Protein AF-A0A7V0MZU2-F1 (afdb_monomer)

Solvent-accessible surface area (backbone atoms only — not comparable to full-atom values): 8644 Å² total; per-residue (Å²): 109,68,75,61,60,62,70,48,55,82,67,42,30,93,53,76,43,63,48,100,86,68,48,79,34,50,39,80,65,58,98,76,56,79,70,37,74,49,75,51,68,36,82,45,59,57,72,74,77,47,52,63,60,53,52,50,51,54,51,50,20,58,59,59,71,33,48,69,51,46,75,51,64,36,53,40,39,65,52,76,73,37,76,95,37,50,68,64,46,50,55,52,51,52,51,54,49,50,45,49,53,36,36,75,74,66,59,36,70,54,74,66,58,54,51,60,62,63,55,73,95,62,54,54,70,58,50,54,53,54,52,50,55,51,48,54,55,54,56,55,55,58,65,72,78,109

Nearest PDB structures (foldseek):
  8cdo-assembly1_A  TM=4.197E-01  e=1.969E+00  Agrobacterium tumefaciens
  8c6r-assembly1_A  TM=4.157E-01  e=2.744E+00  Agrobacterium tumefaciens
  8igw-assembly1_E  TM=3.746E-01  e=2.249E+00  Enterococcus hirae ATCC 9790
  8igw-assembly2_J  TM=4.156E-01  e=4.084E+00  Enterococcus hirae ATCC 9790
  7coq-assembly1_F  TM=3.844E-01  e=4.982E+00  Enterococcus hirae ATCC 9790

Secondary structure (DSSP, 8-state):
-HHHHHTTGGGEEEEEEE-TTS-EEEEESSS--PPEEEEEE-SSS-GGGGHHHHHHHHHHHHHTT--EEEEEEESSGGGGG-GGGHHHHHHHHHHHHHHHHHHHHHSS--HHHHHHHH--SS-HHHHHHHHHHHHHHHHHHHTT--

Sequence (146 aa):
MKNFIDRLIPLVDPHFKKDERGISRHLKRFEKYPKFLVISNCGFPEWSRFQVIHLLFKKIAISMHTQVIAEIYRNSGELLKAPGFKQIISEYKRVVRKAGEELATNLKLSRETLLELKKPIISDDQYIRLANHNWDRLLLNVKQDE

Fold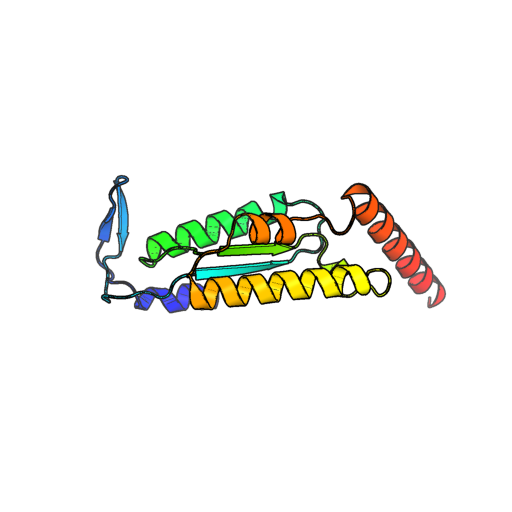seek 3Di:
DVVVLVVCVVQFAPDWDADPVRDIETHGPDPDDDADEAEEEDLAQDPVVCVVVVVVVQVSQVNRVYYHQYYQYYYNVVLCPPPVLVVVNVVLVVLVVVQVVCCVVPVHDDPVSVVSSPDGSDDNVVSVVVVVVVVVVVVVVVVVVD

Radius of gyration: 20.17 Å; Cα contacts (8 Å, |Δi|>4): 136; chains: 1; bounding box: 41×32×64 Å

Organism: Aerophobetes bacterium (NCBI:txid2030807)

Mean predicted aligned error: 4.26 Å

pLDDT: mean 94.01, std 6.72, range [50.53, 98.5]

Structure (mmCIF, N/CA/C/O backbone):
data_AF-A0A7V0MZU2-F1
#
_entry.id   AF-A0A7V0MZU2-F1
#
loop_
_atom_site.group_PDB
_atom_site.id
_atom_site.type_symbol
_atom_site.label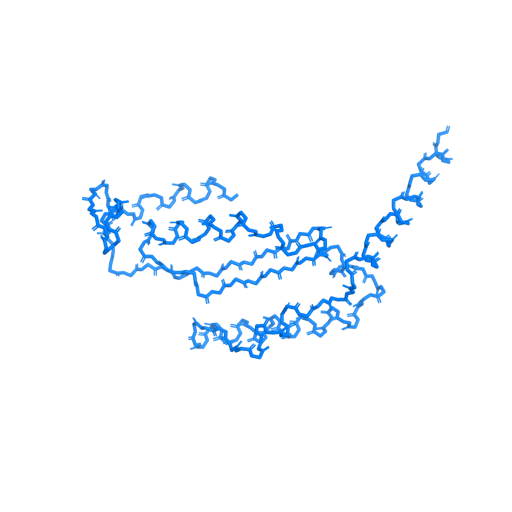_atom_id
_atom_site.label_alt_id
_atom_site.label_comp_id
_atom_site.label_asym_id
_atom_site.label_entity_id
_atom_site.label_seq_id
_atom_site.pdbx_PDB_ins_code
_atom_site.Cartn_x
_atom_site.Cartn_y
_atom_site.Cartn_z
_atom_site.occupancy
_atom_site.B_iso_or_equiv
_atom_site.auth_seq_id
_atom_site.auth_comp_id
_atom_site.auth_asym_id
_atom_site.auth_atom_id
_atom_site.pdbx_PDB_model_num
ATOM 1 N N . MET A 1 1 ? -12.624 3.354 -6.138 1.00 88.50 1 MET A N 1
ATOM 2 C CA . MET A 1 1 ? -12.267 3.484 -4.703 1.00 88.50 1 MET A CA 1
ATOM 3 C C . MET A 1 1 ? -13.190 4.439 -3.944 1.00 88.50 1 MET A C 1
ATOM 5 O O . MET A 1 1 ? -13.791 3.993 -2.979 1.00 88.50 1 MET A O 1
ATOM 9 N N . LYS A 1 2 ? -13.347 5.710 -4.355 1.00 91.81 2 LYS A N 1
ATOM 10 C CA . LYS A 1 2 ? -14.128 6.713 -3.598 1.00 91.81 2 LYS A CA 1
ATOM 11 C C . LYS A 1 2 ? -15.551 6.260 -3.238 1.00 91.81 2 LYS A C 1
ATOM 13 O O . LYS A 1 2 ? -15.870 6.199 -2.059 1.00 91.81 2 LYS A O 1
ATOM 18 N N . ASN A 1 3 ? -16.321 5.788 -4.219 1.00 96.38 3 ASN A N 1
ATOM 19 C CA . ASN A 1 3 ? -17.680 5.272 -3.990 1.00 96.38 3 ASN A CA 1
ATOM 20 C C . ASN A 1 3 ? -17.739 4.104 -2.989 1.00 96.38 3 ASN A C 1
ATOM 22 O O . ASN A 1 3 ? -18.759 3.906 -2.343 1.00 96.38 3 ASN A O 1
ATOM 26 N N . PHE A 1 4 ? -16.679 3.297 -2.879 1.00 92.94 4 PHE A N 1
ATOM 27 C CA . PHE A 1 4 ? -16.627 2.214 -1.896 1.00 92.94 4 PHE A CA 1
ATOM 28 C C . PHE A 1 4 ? -16.430 2.774 -0.485 1.00 92.94 4 PHE A C 1
ATOM 30 O O . PHE A 1 4 ? -17.184 2.414 0.407 1.00 92.94 4 PHE A O 1
ATOM 37 N N . ILE A 1 5 ? -15.480 3.700 -0.305 1.00 91.25 5 ILE A N 1
ATOM 38 C CA . ILE A 1 5 ? -15.225 4.356 0.986 1.00 91.25 5 ILE A CA 1
ATOM 39 C C . ILE A 1 5 ? -16.451 5.138 1.470 1.00 91.25 5 ILE A C 1
ATOM 41 O O . ILE A 1 5 ? -16.804 5.043 2.640 1.00 91.25 5 ILE A O 1
ATOM 45 N N . ASP A 1 6 ? -17.142 5.852 0.580 1.00 92.12 6 ASP A N 1
ATOM 46 C CA . ASP A 1 6 ? -18.344 6.613 0.950 1.00 92.12 6 ASP A CA 1
ATOM 47 C C . ASP A 1 6 ? -19.468 5.712 1.468 1.00 92.12 6 ASP A C 1
ATOM 49 O O . ASP A 1 6 ? -20.182 6.065 2.404 1.00 92.12 6 ASP A O 1
ATOM 53 N N . ARG A 1 7 ? -19.581 4.496 0.926 1.00 94.88 7 ARG A N 1
ATOM 54 C CA . ARG A 1 7 ? -20.545 3.494 1.401 1.00 94.88 7 ARG A CA 1
ATOM 55 C C . ARG A 1 7 ? -20.205 2.925 2.781 1.00 94.88 7 ARG A C 1
ATOM 57 O O . ARG A 1 7 ? -21.029 2.213 3.343 1.00 94.88 7 ARG A O 1
ATOM 64 N N . LEU A 1 8 ? -19.041 3.250 3.349 1.00 91.19 8 LEU A N 1
ATOM 65 C CA . LEU A 1 8 ? -18.663 2.874 4.714 1.00 91.19 8 LEU A CA 1
ATOM 66 C C . LEU A 1 8 ? -19.091 3.912 5.763 1.00 91.19 8 LEU A C 1
ATOM 68 O O . LEU A 1 8 ? -19.012 3.619 6.954 1.00 91.19 8 LEU A O 1
ATOM 72 N N . ILE A 1 9 ? -19.571 5.098 5.361 1.00 90.88 9 ILE A N 1
ATOM 73 C CA . ILE A 1 9 ? -20.040 6.148 6.287 1.00 90.88 9 ILE A CA 1
ATOM 74 C C . ILE A 1 9 ? -21.111 5.636 7.273 1.00 90.88 9 ILE A C 1
ATOM 76 O O . ILE A 1 9 ? -21.015 5.959 8.456 1.00 90.88 9 ILE A O 1
ATOM 80 N N . PRO A 1 10 ? -22.077 4.780 6.883 1.00 93.25 10 PRO A N 1
ATOM 81 C CA . PRO A 1 10 ? -23.055 4.237 7.830 1.00 93.25 10 PRO A CA 1
ATOM 82 C C . PRO A 1 10 ? -22.463 3.374 8.961 1.00 93.25 10 PRO A C 1
ATOM 84 O O . PRO A 1 10 ? -23.178 3.058 9.910 1.00 93.25 10 PRO A O 1
ATOM 87 N N . LEU A 1 11 ? -21.180 2.988 8.897 1.00 92.44 11 LEU A N 1
ATOM 88 C CA . LEU A 1 11 ? -20.505 2.224 9.956 1.00 92.44 11 LEU A CA 1
ATOM 89 C C . LEU A 1 11 ? -20.103 3.079 11.170 1.00 92.44 11 LEU A C 1
ATOM 91 O O . LEU A 1 11 ? -19.697 2.533 12.201 1.00 92.44 11 LEU A O 1
ATOM 95 N N . VAL A 1 12 ? -20.187 4.406 11.068 1.00 94.12 12 VAL A N 1
ATOM 96 C CA . VAL A 1 12 ? -19.952 5.324 12.189 1.00 94.12 12 VAL A CA 1
ATOM 97 C C . VAL A 1 12 ? -21.262 5.933 12.677 1.00 94.12 12 VAL A C 1
ATOM 99 O O . VAL A 1 12 ? -22.286 5.922 11.991 1.00 94.12 12 VAL A O 1
ATOM 102 N N . ASP A 1 13 ? -21.274 6.389 13.920 1.00 95.19 13 ASP A N 1
ATOM 103 C CA . ASP A 1 13 ? -22.441 7.048 14.497 1.00 95.19 13 ASP A CA 1
ATOM 104 C C . ASP A 1 13 ? -22.502 8.520 14.029 1.00 95.19 13 ASP A C 1
ATOM 106 O O . ASP A 1 13 ? -21.455 9.169 13.968 1.00 95.19 13 ASP A O 1
ATOM 110 N N . PRO A 1 14 ? -23.679 9.063 13.658 1.00 94.31 14 PRO A N 1
ATOM 111 C CA . PRO A 1 14 ? -23.777 10.402 13.073 1.00 94.31 14 PRO A CA 1
ATOM 112 C C . PRO A 1 14 ? -23.420 11.542 14.040 1.00 94.31 14 PRO A C 1
ATOM 114 O O . PRO A 1 14 ? -23.110 12.637 13.573 1.00 94.31 14 PRO A O 1
ATOM 117 N N . HIS A 1 15 ? -23.409 11.321 15.358 1.00 95.88 15 HIS A N 1
ATOM 118 C CA . HIS A 1 15 ? -23.038 12.350 16.329 1.00 95.88 15 HIS A CA 1
ATOM 119 C C . HIS A 1 15 ? -21.531 12.624 16.319 1.00 95.88 15 HIS A C 1
ATOM 121 O O . HIS A 1 15 ? -20.721 11.759 15.980 1.00 95.88 15 HIS A O 1
ATOM 127 N N . PHE A 1 16 ? -21.141 13.827 16.744 1.00 94.38 16 PHE A N 1
ATOM 128 C CA . PHE A 1 16 ? -19.750 14.279 16.756 1.00 94.38 16 PHE A CA 1
ATOM 129 C C . PHE A 1 16 ? -19.177 14.387 18.171 1.00 94.38 16 PHE A C 1
ATOM 131 O O . PHE A 1 16 ? -19.872 14.739 19.120 1.00 94.38 16 PHE A O 1
ATOM 138 N N . LYS A 1 17 ? -17.865 14.171 18.287 1.00 93.94 17 LYS A N 1
ATOM 139 C CA . LYS A 1 17 ? -17.041 14.589 19.429 1.00 93.94 17 LYS A CA 1
ATOM 140 C C . LYS A 1 17 ? -15.665 15.045 18.963 1.00 93.94 17 LYS A C 1
ATOM 142 O O . LYS A 1 17 ? -15.251 14.719 17.851 1.00 93.94 17 LYS A O 1
ATOM 147 N N . LYS A 1 18 ? -14.926 15.738 19.827 1.00 92.25 18 LYS A N 1
ATOM 148 C CA . LYS A 1 18 ? -13.494 15.976 19.615 1.00 92.25 18 LYS A CA 1
ATOM 149 C C . LYS A 1 18 ? -12.679 14.748 20.029 1.00 92.25 18 LYS A C 1
ATOM 151 O O . LYS A 1 18 ? -13.040 14.055 20.981 1.00 92.25 18 LYS A O 1
ATOM 156 N N . ASP A 1 19 ? -11.612 14.457 19.294 1.00 84.94 19 ASP A N 1
ATOM 157 C CA . ASP A 1 19 ? -10.583 13.507 19.716 1.00 84.94 19 ASP A CA 1
ATOM 158 C C . ASP A 1 19 ? -9.554 14.153 20.659 1.00 84.94 19 ASP A C 1
ATOM 160 O O . ASP A 1 19 ? -9.643 15.335 20.987 1.00 84.94 19 ASP A O 1
ATOM 164 N N . GLU A 1 20 ? -8.560 13.370 21.082 1.00 86.12 20 GLU A N 1
ATOM 165 C CA . GLU A 1 20 ? -7.462 13.808 21.959 1.00 86.12 20 GLU A CA 1
ATOM 166 C C . GLU A 1 20 ? -6.638 14.970 21.376 1.00 86.12 20 GLU A C 1
ATOM 168 O O . GLU A 1 20 ? -5.936 15.661 22.107 1.00 86.12 20 GLU A O 1
ATOM 173 N N . ARG A 1 21 ? -6.723 15.209 20.062 1.00 86.38 21 ARG A N 1
ATOM 174 C CA . ARG A 1 21 ? -6.034 16.298 19.354 1.00 86.38 21 ARG A CA 1
ATOM 175 C C . ARG A 1 21 ? -6.951 17.499 19.111 1.00 86.38 21 ARG A C 1
ATOM 177 O O . ARG A 1 21 ? -6.564 18.429 18.409 1.00 86.38 21 ARG A O 1
ATOM 184 N N . GLY A 1 22 ? -8.170 17.479 19.652 1.00 89.81 22 GLY A N 1
ATOM 185 C CA . GLY A 1 22 ? -9.167 18.533 19.484 1.00 89.81 22 GLY A CA 1
ATOM 186 C C . GLY A 1 22 ? -9.896 18.509 18.137 1.00 89.81 22 GLY A C 1
ATOM 187 O O . GLY A 1 22 ? -10.637 19.449 17.843 1.00 89.81 22 GLY A O 1
ATOM 188 N N . ILE A 1 23 ? -9.720 17.460 17.327 1.00 87.69 23 ILE A N 1
ATOM 189 C CA . ILE A 1 23 ? -10.301 17.346 15.985 1.00 87.69 23 ILE A CA 1
ATOM 190 C C . ILE A 1 23 ? -11.676 16.682 16.072 1.00 87.69 23 ILE A C 1
ATOM 192 O O . ILE A 1 23 ? -11.837 15.630 16.692 1.00 87.69 23 ILE A O 1
ATOM 196 N N . SER A 1 24 ? -12.675 17.282 15.424 1.00 90.69 24 SER A N 1
ATOM 197 C CA . SER A 1 24 ? -14.027 16.723 15.345 1.00 90.69 24 SER A CA 1
ATOM 198 C C . SER A 1 24 ? -14.055 15.415 14.554 1.00 90.69 24 SER A C 1
ATOM 200 O O . SER A 1 24 ? -13.503 15.318 13.458 1.00 90.69 24 SER A O 1
ATOM 202 N N . ARG A 1 25 ? -14.757 14.416 15.087 1.00 90.62 25 ARG A N 1
ATOM 203 C CA . ARG A 1 25 ? -14.993 13.116 14.453 1.00 90.62 25 ARG A CA 1
ATOM 204 C C . ARG A 1 25 ? -16.328 12.531 14.891 1.00 90.62 25 ARG A C 1
ATOM 206 O O . ARG A 1 25 ? -16.829 12.855 15.966 1.00 90.62 25 ARG A O 1
ATOM 213 N N . HIS A 1 26 ? -16.847 11.614 14.089 1.00 93.31 26 HIS A N 1
ATOM 214 C CA . HIS A 1 26 ? -18.020 10.826 14.443 1.00 93.31 26 HIS A CA 1
ATOM 215 C C . HIS A 1 26 ? -17.780 9.942 15.676 1.00 93.31 26 HIS A C 1
ATOM 217 O O . HIS A 1 26 ? -16.640 9.545 15.947 1.00 93.31 26 HIS A O 1
ATOM 223 N N . LEU A 1 27 ? -18.833 9.612 16.425 1.00 94.19 27 LEU A N 1
ATOM 224 C CA . LEU A 1 27 ? -18.776 8.629 17.510 1.00 94.19 27 LEU A CA 1
ATOM 225 C C . LEU A 1 27 ? -18.600 7.198 16.967 1.00 94.19 27 LEU A C 1
ATOM 227 O O . LEU A 1 27 ? -18.770 6.925 15.775 1.00 94.19 27 LEU A O 1
ATOM 231 N N . LYS A 1 28 ? -18.196 6.275 17.850 1.00 94.12 28 LYS A N 1
ATOM 232 C CA . LYS A 1 28 ? -18.172 4.844 17.525 1.00 94.12 28 LYS A CA 1
ATOM 233 C C . LYS A 1 28 ? -19.605 4.325 17.527 1.00 94.12 28 LYS A C 1
ATOM 235 O O . LYS A 1 28 ? -20.329 4.574 18.482 1.00 94.12 28 LYS A O 1
ATOM 240 N N . ARG A 1 29 ? -19.960 3.561 16.499 1.00 95.38 29 ARG A N 1
ATOM 241 C CA . ARG A 1 29 ? -21.186 2.754 16.448 1.00 95.38 29 ARG A CA 1
ATOM 242 C C . ARG A 1 29 ? -20.945 1.326 16.939 1.00 95.38 29 ARG A C 1
ATOM 244 O O . ARG A 1 29 ? -21.819 0.737 17.557 1.00 95.38 29 ARG A O 1
ATOM 251 N N . PHE A 1 30 ? -19.758 0.782 16.668 1.00 94.94 30 PHE A N 1
ATOM 252 C CA . PHE A 1 30 ? -19.374 -0.585 17.019 1.00 94.94 30 PHE A CA 1
ATOM 253 C C . PHE A 1 30 ? -18.153 -0.606 17.942 1.00 94.94 30 PHE A C 1
ATOM 255 O O . PHE A 1 30 ? -17.363 0.339 17.984 1.00 94.94 30 PHE A O 1
ATOM 262 N N . GLU A 1 31 ? -17.969 -1.710 18.662 1.00 93.44 31 GLU A N 1
ATOM 263 C CA . GLU A 1 31 ? -16.809 -1.898 19.539 1.00 93.44 31 GLU A CA 1
ATOM 264 C C . GLU A 1 31 ? -15.506 -2.048 18.733 1.00 93.44 31 GLU A C 1
ATOM 266 O O . GLU A 1 31 ? -14.473 -1.461 19.076 1.00 93.44 31 GLU A O 1
ATOM 271 N N . LYS A 1 32 ? -15.565 -2.797 17.622 1.00 92.50 32 LYS A N 1
ATOM 272 C CA . LYS A 1 32 ? -14.408 -3.163 16.797 1.00 92.50 32 LYS A CA 1
ATOM 273 C C . LYS A 1 32 ? -14.568 -2.670 15.362 1.00 92.50 32 LYS A C 1
ATOM 275 O O . LYS A 1 32 ? -15.624 -2.819 14.756 1.00 92.50 32 LYS A O 1
ATOM 280 N N . TYR A 1 33 ? -13.475 -2.142 14.818 1.00 93.31 33 TYR A N 1
ATOM 281 C CA . TYR A 1 33 ? -13.356 -1.703 13.430 1.00 93.31 33 TYR A CA 1
ATOM 282 C C . TYR A 1 33 ? -12.172 -2.418 12.767 1.00 93.31 33 TYR A C 1
ATOM 284 O O . TYR A 1 33 ? -11.128 -2.580 13.408 1.00 93.31 33 TYR A O 1
ATOM 292 N N . PRO A 1 34 ? -12.301 -2.854 11.502 1.00 91.75 34 PRO A N 1
ATOM 293 C CA . PRO A 1 34 ? -11.217 -3.530 10.800 1.00 91.75 34 PRO A CA 1
ATOM 294 C C . PRO A 1 34 ? -10.036 -2.580 10.585 1.00 91.75 34 PRO A C 1
ATOM 296 O O . PRO A 1 34 ? -10.214 -1.404 10.258 1.00 91.75 34 PRO A O 1
ATOM 299 N N . LYS A 1 35 ? -8.818 -3.097 10.767 1.00 95.25 35 LYS A N 1
ATOM 300 C CA . LYS A 1 35 ? -7.570 -2.366 10.504 1.00 95.25 35 LYS A CA 1
ATOM 301 C C . LYS A 1 35 ? -7.331 -2.234 9.001 1.00 95.25 35 LYS A C 1
ATOM 303 O O . LYS A 1 35 ? -7.758 -3.090 8.230 1.00 95.25 35 LYS A O 1
ATOM 308 N N . PHE A 1 36 ? -6.634 -1.183 8.583 1.00 95.94 36 PHE A N 1
ATOM 309 C CA . PHE A 1 36 ? -6.345 -0.945 7.170 1.00 95.94 36 PHE A CA 1
ATOM 310 C C . PHE A 1 36 ? -4.938 -1.385 6.784 1.00 95.94 36 PHE A C 1
ATOM 312 O O . PHE A 1 36 ? -3.956 -0.998 7.413 1.00 95.94 36 PHE A O 1
ATOM 319 N N . LEU A 1 37 ? -4.856 -2.134 5.691 1.00 96.88 37 LEU A N 1
ATOM 320 C CA . LEU A 1 37 ? -3.647 -2.362 4.913 1.00 96.88 37 LEU A CA 1
ATOM 321 C C . LEU A 1 37 ? -3.841 -1.665 3.568 1.00 96.88 37 LEU A C 1
ATOM 323 O O . LEU A 1 37 ? -4.830 -1.921 2.882 1.00 96.88 37 LEU A O 1
ATOM 327 N N . VAL A 1 38 ? -2.913 -0.788 3.198 1.00 97.06 38 VAL A N 1
ATOM 328 C CA . VAL A 1 38 ? -2.957 -0.084 1.913 1.00 97.06 38 VAL A CA 1
ATOM 329 C C . VAL A 1 38 ? -1.876 -0.654 1.012 1.00 97.06 38 VAL A C 1
ATOM 331 O O . VAL A 1 38 ? -0.698 -0.617 1.356 1.00 97.06 38 VAL A O 1
ATOM 334 N N . ILE A 1 39 ? -2.270 -1.178 -0.146 1.00 97.12 39 ILE A N 1
ATOM 335 C CA . ILE A 1 39 ? -1.346 -1.659 -1.175 1.00 97.12 39 ILE A CA 1
ATOM 336 C C . ILE A 1 39 ? -1.623 -0.871 -2.447 1.00 97.12 39 ILE A C 1
ATOM 338 O O . ILE A 1 39 ? -2.774 -0.765 -2.870 1.00 97.12 39 ILE A O 1
ATOM 342 N N . SER A 1 40 ? -0.583 -0.302 -3.048 1.00 96.94 40 SER A N 1
ATOM 343 C CA . SER A 1 40 ? -0.707 0.423 -4.312 1.00 96.94 40 SER A CA 1
ATOM 344 C C . SER A 1 40 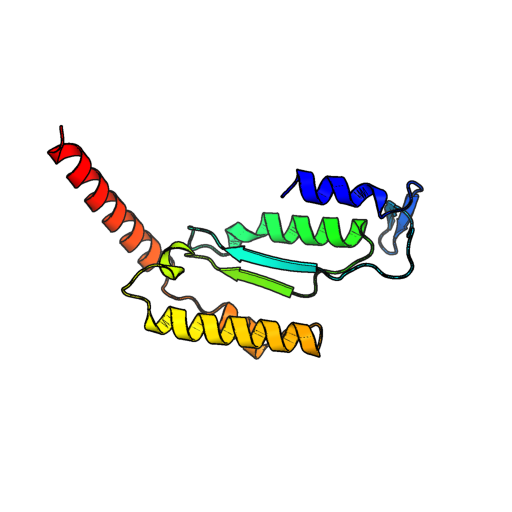? 0.593 0.370 -5.106 1.00 96.94 40 SER A C 1
ATOM 346 O O . SER A 1 40 ? 1.682 0.301 -4.535 1.00 96.94 40 SER A O 1
ATOM 348 N N . ASN A 1 41 ? 0.493 0.431 -6.428 1.00 96.50 41 ASN A N 1
ATOM 349 C CA . ASN A 1 41 ? 1.633 0.660 -7.302 1.00 96.50 41 ASN A CA 1
ATOM 350 C C . ASN A 1 41 ? 1.393 1.908 -8.162 1.00 96.50 41 ASN A C 1
ATOM 352 O O . ASN A 1 41 ? 0.278 2.423 -8.237 1.00 96.50 41 ASN A O 1
ATOM 356 N N . CYS A 1 42 ? 2.448 2.423 -8.785 1.00 95.88 42 CYS A N 1
ATOM 357 C CA . CYS A 1 42 ? 2.327 3.492 -9.769 1.00 95.88 42 CYS A CA 1
ATOM 358 C C . CYS A 1 42 ? 3.363 3.324 -10.882 1.00 95.88 42 CYS A C 1
ATOM 360 O O . CYS A 1 42 ? 4.426 2.749 -10.663 1.00 95.88 42 CYS A O 1
ATOM 362 N N . GLY A 1 43 ? 3.066 3.847 -12.072 1.00 96.06 43 GLY A N 1
ATOM 363 C CA . GLY A 1 43 ? 3.972 3.820 -13.228 1.00 96.06 43 GLY A CA 1
ATOM 364 C C . GLY A 1 43 ? 5.090 4.868 -13.187 1.00 96.06 43 GLY A C 1
ATOM 365 O O . GLY A 1 43 ? 5.795 5.035 -14.175 1.00 96.06 43 GLY A O 1
ATOM 366 N N . PHE A 1 44 ? 5.254 5.582 -12.075 1.00 96.94 44 PHE A N 1
ATOM 367 C CA . PHE A 1 44 ? 6.291 6.596 -11.889 1.00 96.94 44 PHE A CA 1
ATOM 368 C C . PHE A 1 44 ? 7.395 6.076 -10.965 1.00 96.94 44 PHE A C 1
ATOM 370 O O . PHE A 1 44 ? 7.101 5.244 -10.101 1.00 96.94 44 PHE A O 1
ATOM 377 N N . PRO A 1 45 ? 8.642 6.551 -11.108 1.00 97.00 45 PRO A N 1
ATOM 378 C CA . PRO A 1 45 ? 9.743 6.095 -10.273 1.00 97.00 45 PRO A CA 1
ATOM 379 C C . PRO A 1 45 ? 9.777 6.781 -8.899 1.00 97.00 45 PRO A C 1
ATOM 381 O O . PRO A 1 45 ? 10.303 6.212 -7.951 1.00 97.00 45 PRO A O 1
ATOM 384 N N . GLU A 1 46 ? 9.163 7.950 -8.707 1.00 96.25 46 GLU A N 1
ATOM 385 C CA . GLU A 1 46 ? 9.330 8.672 -7.443 1.00 96.25 46 GLU A CA 1
ATOM 386 C C . GLU A 1 46 ? 8.396 8.168 -6.331 1.00 96.25 46 GLU A C 1
ATOM 388 O O . GLU A 1 46 ? 7.193 7.960 -6.516 1.00 96.25 46 GLU A O 1
ATOM 393 N N . TRP A 1 47 ? 8.915 8.081 -5.106 1.00 94.19 47 TRP A N 1
ATOM 394 C CA . TRP A 1 47 ? 8.112 7.741 -3.923 1.00 94.19 47 TRP A CA 1
ATOM 395 C C . TRP A 1 47 ? 7.101 8.821 -3.527 1.00 94.19 47 TRP A C 1
ATOM 397 O O . TRP A 1 47 ? 6.072 8.514 -2.920 1.00 94.19 47 TRP A O 1
ATOM 407 N N . SER A 1 48 ? 7.366 10.084 -3.872 1.00 95.94 48 SER A N 1
ATOM 408 C CA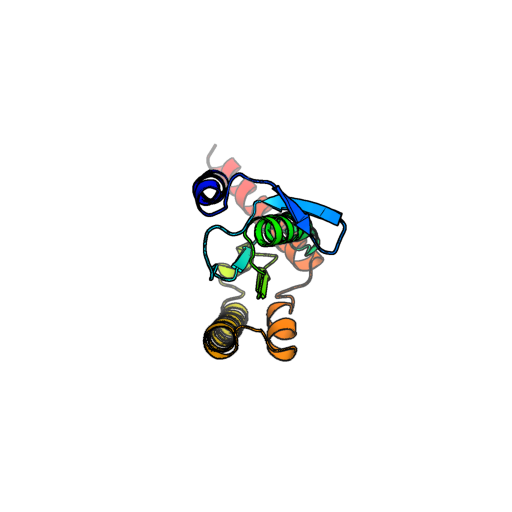 . SER A 1 48 ? 6.485 11.221 -3.562 1.00 95.94 48 SER A CA 1
ATOM 409 C C . SER A 1 48 ? 5.076 11.048 -4.140 1.00 95.94 48 SER A C 1
ATOM 411 O O . SER A 1 48 ? 4.107 11.563 -3.584 1.00 95.94 48 SER A O 1
ATOM 413 N N . ARG A 1 49 ? 4.928 10.231 -5.187 1.00 96.12 49 ARG A N 1
ATOM 414 C CA . ARG A 1 49 ? 3.652 9.901 -5.836 1.00 96.12 49 ARG A CA 1
ATOM 415 C C . ARG A 1 49 ? 2.636 9.254 -4.893 1.00 96.12 49 ARG A C 1
ATOM 417 O O . ARG A 1 49 ? 1.436 9.356 -5.130 1.00 96.12 49 ARG A O 1
ATOM 424 N N . PHE A 1 50 ? 3.091 8.632 -3.805 1.00 97.50 50 PHE A N 1
ATOM 425 C CA . PHE A 1 50 ? 2.217 8.002 -2.814 1.00 97.50 50 PHE A CA 1
ATOM 426 C C . PHE A 1 50 ? 1.783 8.941 -1.676 1.00 97.50 50 PHE A C 1
ATOM 428 O O . PHE A 1 50 ? 0.989 8.538 -0.829 1.00 97.50 50 PHE A O 1
ATOM 435 N N . GLN A 1 51 ? 2.243 10.197 -1.636 1.00 97.38 51 GLN A N 1
ATOM 436 C CA . GLN A 1 51 ? 1.922 11.124 -0.538 1.00 97.38 51 GLN A CA 1
ATOM 437 C C . GLN A 1 51 ? 0.414 11.366 -0.382 1.00 97.38 51 GLN A C 1
ATOM 439 O O . GLN A 1 51 ? -0.098 11.402 0.738 1.00 97.38 51 GLN A O 1
ATOM 444 N N . VAL A 1 52 ? -0.314 11.479 -1.498 1.00 96.19 52 VAL A N 1
ATOM 445 C CA . VAL A 1 52 ? -1.765 11.714 -1.479 1.00 96.19 52 VAL A CA 1
ATOM 446 C C . VAL A 1 52 ? -2.509 10.507 -0.911 1.00 96.19 52 VAL A C 1
ATOM 448 O O . VAL A 1 52 ? -3.351 10.670 -0.031 1.00 96.19 52 VAL A O 1
ATOM 451 N N . ILE A 1 53 ? -2.184 9.292 -1.366 1.00 96.44 53 ILE A N 1
ATOM 452 C CA . ILE A 1 53 ? -2.844 8.073 -0.878 1.00 96.44 53 ILE A CA 1
ATOM 453 C C . ILE A 1 53 ? -2.481 7.791 0.588 1.00 96.44 53 ILE A C 1
ATOM 455 O O . ILE A 1 53 ? -3.363 7.447 1.374 1.00 96.44 53 ILE A O 1
ATOM 459 N N . HIS A 1 54 ? -1.233 8.058 0.982 1.00 97.06 54 HIS A N 1
ATOM 460 C CA . HIS A 1 54 ? -0.780 7.997 2.370 1.00 97.06 54 HIS A CA 1
ATOM 461 C C . HIS A 1 54 ? -1.619 8.894 3.286 1.00 97.06 54 HIS A C 1
ATOM 463 O O . HIS A 1 54 ? -2.178 8.445 4.292 1.00 97.06 54 HIS A O 1
ATOM 469 N N . LEU A 1 55 ? -1.741 10.176 2.926 1.00 97.00 55 LEU A N 1
ATOM 470 C CA . LEU A 1 55 ? -2.507 11.141 3.708 1.00 97.00 55 LEU A CA 1
ATOM 471 C C . LEU A 1 55 ? -3.996 10.779 3.734 1.00 97.00 55 LEU A C 1
ATOM 473 O O . LEU A 1 55 ? -4.616 10.820 4.799 1.00 97.00 55 LEU A O 1
ATOM 477 N N . LEU A 1 56 ? -4.554 10.388 2.587 1.00 96.00 56 LEU A N 1
ATOM 478 C CA . LEU A 1 56 ? -5.954 10.002 2.452 1.00 96.00 56 LEU A CA 1
ATOM 479 C C . LEU A 1 56 ? -6.314 8.863 3.411 1.00 96.00 56 LEU A C 1
ATOM 481 O O . LEU A 1 56 ? -7.230 9.015 4.218 1.00 96.00 56 LEU A O 1
ATOM 485 N N . PHE A 1 57 ? -5.582 7.747 3.381 1.00 96.50 57 PHE A N 1
ATOM 486 C CA . PHE A 1 57 ? -5.905 6.599 4.232 1.00 96.50 57 PHE A CA 1
ATOM 487 C C . PHE A 1 57 ? -5.644 6.863 5.712 1.00 96.50 57 PHE A C 1
ATOM 489 O O . PHE A 1 57 ? -6.413 6.387 6.547 1.00 96.50 57 PHE A O 1
ATOM 496 N N . LYS A 1 58 ? -4.644 7.685 6.059 1.00 95.19 58 LYS A N 1
ATOM 497 C CA . LYS A 1 58 ? -4.480 8.154 7.442 1.00 95.19 58 LYS A CA 1
ATOM 498 C C . LYS A 1 58 ? -5.695 8.940 7.930 1.00 95.19 58 LYS A C 1
ATOM 500 O O . LYS A 1 58 ? -6.140 8.723 9.055 1.00 95.19 58 LYS A O 1
ATOM 505 N N . LYS A 1 59 ? -6.253 9.829 7.102 1.00 92.81 59 LYS A N 1
ATOM 506 C CA . LYS A 1 59 ? -7.454 10.601 7.458 1.00 92.81 59 LYS A CA 1
ATOM 507 C C . LYS A 1 59 ? -8.694 9.713 7.554 1.00 92.81 59 LYS A C 1
ATOM 509 O O . LYS A 1 59 ? -9.403 9.801 8.552 1.00 92.81 59 LYS A O 1
ATOM 514 N N . ILE A 1 60 ? -8.905 8.809 6.594 1.00 93.00 60 ILE A N 1
ATOM 515 C CA . ILE A 1 60 ? -10.032 7.862 6.632 1.00 93.00 60 ILE A CA 1
ATOM 516 C C . ILE A 1 60 ? -9.947 6.972 7.879 1.00 93.00 60 ILE A C 1
ATOM 518 O O . ILE A 1 60 ? -10.955 6.784 8.555 1.00 93.00 60 ILE A O 1
ATOM 522 N N . ALA A 1 61 ? -8.761 6.463 8.230 1.00 93.19 61 ALA A N 1
ATOM 523 C CA . AL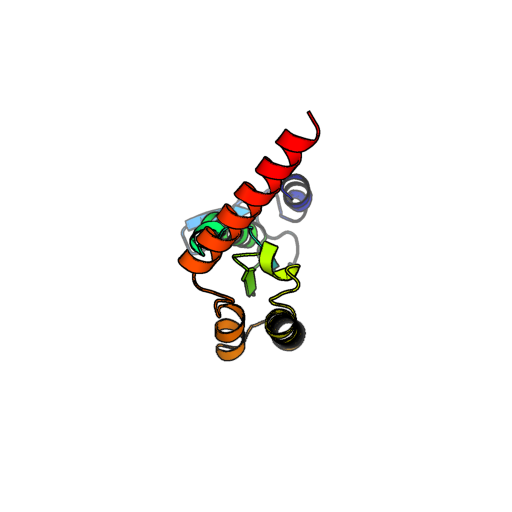A A 1 61 ? -8.589 5.608 9.404 1.00 93.19 61 ALA A CA 1
ATOM 524 C C . ALA A 1 61 ? -9.007 6.315 10.706 1.00 93.19 61 ALA A C 1
ATOM 526 O O . ALA A 1 61 ? -9.732 5.734 11.515 1.00 93.19 61 ALA A O 1
ATOM 527 N N . ILE A 1 62 ? -8.633 7.593 10.867 1.00 90.19 62 ILE A N 1
ATOM 528 C CA . ILE A 1 62 ? -9.077 8.418 11.999 1.00 90.19 62 ILE A CA 1
ATOM 529 C C . ILE A 1 62 ? -10.604 8.514 12.013 1.00 90.19 62 ILE A C 1
ATOM 531 O O . ILE A 1 62 ? -11.215 8.204 13.035 1.00 90.19 62 ILE A O 1
ATOM 535 N N . SER A 1 63 ? -11.229 8.883 10.892 1.00 89.19 63 SER A N 1
ATOM 536 C CA . SER A 1 63 ? -12.690 9.007 10.794 1.00 89.19 63 SER A CA 1
ATOM 537 C C . SER A 1 63 ? -13.420 7.692 11.087 1.00 89.19 63 SER A C 1
ATOM 539 O O . SER A 1 63 ? -14.475 7.707 11.714 1.00 89.19 63 SER A O 1
ATOM 541 N N . MET A 1 64 ? -12.840 6.555 10.699 1.00 90.56 64 MET A N 1
ATOM 542 C CA . MET A 1 64 ? -13.424 5.219 10.845 1.00 90.56 64 MET A CA 1
ATOM 543 C C . MET A 1 64 ? -13.012 4.485 12.128 1.00 90.56 64 MET A C 1
ATOM 545 O O . MET A 1 64 ? -13.192 3.274 12.219 1.00 90.56 64 MET A O 1
ATOM 549 N N . HIS A 1 65 ? -12.462 5.186 13.128 1.00 91.69 65 HIS A N 1
ATOM 550 C CA . HIS A 1 65 ? -12.068 4.575 14.413 1.00 91.69 65 HIS A CA 1
ATOM 551 C C . HIS A 1 65 ? -11.107 3.394 14.283 1.00 91.69 65 HIS A C 1
ATOM 553 O O . HIS A 1 65 ? -11.131 2.464 15.089 1.00 91.69 65 HIS A O 1
ATOM 559 N N . THR A 1 66 ? -10.227 3.465 13.292 1.00 92.56 66 THR A N 1
ATOM 560 C CA . THR A 1 66 ? -9.255 2.423 12.986 1.00 92.56 66 THR A CA 1
ATOM 561 C C . THR A 1 66 ? -7.859 3.013 12.771 1.00 92.56 66 THR A C 1
ATOM 563 O O . THR A 1 66 ? -7.611 4.196 13.002 1.00 92.56 66 THR A O 1
ATOM 566 N N . GLN A 1 67 ? -6.916 2.170 12.367 1.00 94.44 67 GLN A N 1
ATOM 567 C CA . GLN A 1 67 ? -5.536 2.531 12.073 1.00 94.44 67 GLN A CA 1
ATOM 568 C C . GLN A 1 67 ? -5.080 1.869 10.774 1.00 94.44 67 GLN A C 1
ATOM 570 O O . GLN A 1 67 ? -5.532 0.774 10.427 1.00 94.44 67 GLN A O 1
ATOM 575 N N . VAL A 1 68 ? -4.144 2.520 10.085 1.00 97.50 68 VAL A N 1
ATOM 576 C CA . VAL A 1 68 ? -3.385 1.904 8.994 1.00 97.50 68 VAL A CA 1
ATOM 577 C C . VAL A 1 68 ? -2.231 1.122 9.617 1.00 97.50 68 VAL A C 1
ATOM 579 O O . VAL A 1 68 ? -1.344 1.722 10.216 1.00 97.50 68 VAL A O 1
ATOM 582 N N . ILE A 1 69 ? -2.263 -0.207 9.513 1.00 97.44 69 ILE A N 1
ATOM 583 C CA . ILE A 1 69 ? -1.230 -1.090 10.084 1.00 97.44 69 ILE A CA 1
ATOM 584 C C . ILE A 1 69 ? -0.034 -1.294 9.164 1.00 97.44 69 ILE A C 1
ATOM 586 O O . ILE A 1 69 ? 1.056 -1.609 9.6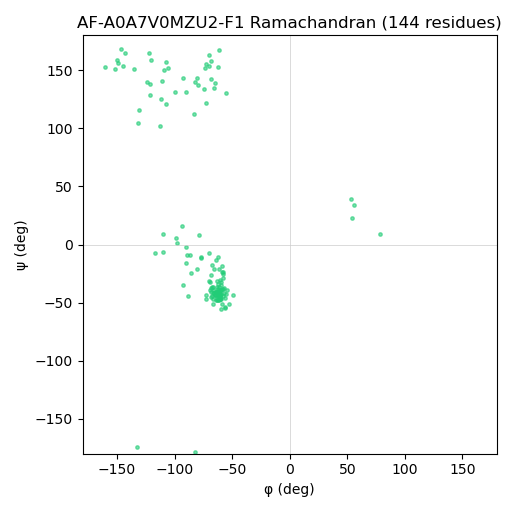35 1.00 97.44 69 ILE A O 1
ATOM 590 N N . ALA A 1 70 ? -0.229 -1.119 7.860 1.00 97.69 70 ALA A N 1
ATOM 591 C CA . ALA A 1 70 ? 0.844 -1.180 6.887 1.00 97.69 70 ALA A CA 1
ATOM 592 C C . ALA A 1 70 ? 0.460 -0.483 5.586 1.00 97.69 70 ALA A C 1
ATOM 594 O O . ALA A 1 70 ? -0.709 -0.410 5.198 1.00 97.69 70 ALA A O 1
ATOM 595 N N . GLU A 1 71 ? 1.498 -0.005 4.912 1.00 97.62 71 GLU A N 1
ATOM 596 C CA . GLU A 1 71 ? 1.437 0.609 3.597 1.00 97.62 71 GLU A CA 1
ATOM 597 C C . GLU A 1 71 ? 2.519 -0.045 2.737 1.00 97.62 71 GLU A C 1
ATOM 599 O O . GLU A 1 71 ? 3.709 0.059 3.039 1.00 97.62 71 GLU A O 1
ATOM 604 N N . ILE A 1 72 ? 2.105 -0.753 1.689 1.00 97.81 72 ILE A N 1
ATOM 605 C CA . ILE A 1 72 ? 2.998 -1.409 0.737 1.00 97.81 72 ILE A CA 1
ATOM 606 C C . ILE A 1 72 ? 2.843 -0.690 -0.597 1.00 97.81 72 ILE A C 1
ATOM 608 O O . ILE A 1 72 ? 1.873 -0.887 -1.330 1.00 97.81 72 ILE A O 1
ATOM 612 N N . TYR A 1 73 ? 3.813 0.166 -0.898 1.00 97.56 73 TYR A N 1
ATOM 613 C CA . TYR A 1 73 ? 3.838 0.954 -2.121 1.00 97.56 73 TYR A CA 1
ATOM 614 C C . TYR A 1 73 ? 4.950 0.488 -3.049 1.00 97.56 73 TYR A C 1
ATOM 616 O O . TYR A 1 73 ? 6.051 0.171 -2.596 1.00 97.56 73 TYR A O 1
ATOM 624 N N . ARG A 1 74 ? 4.663 0.465 -4.352 1.00 97.06 74 ARG A N 1
ATOM 625 C CA . ARG A 1 74 ? 5.642 0.118 -5.382 1.00 97.06 74 ARG A CA 1
ATOM 626 C C . ARG A 1 74 ? 5.638 1.128 -6.525 1.00 97.06 74 ARG A C 1
ATOM 628 O O . ARG A 1 74 ? 4.744 1.118 -7.368 1.00 97.06 74 ARG A O 1
ATOM 635 N N . ASN A 1 75 ? 6.655 1.983 -6.548 1.00 96.69 75 ASN A N 1
ATOM 636 C CA . ASN A 1 75 ? 7.032 2.770 -7.725 1.00 96.69 75 ASN A CA 1
ATOM 637 C C . ASN A 1 75 ? 7.442 1.857 -8.898 1.00 96.69 75 ASN A C 1
ATOM 639 O O . ASN A 1 75 ? 7.668 0.658 -8.709 1.00 96.69 75 ASN A O 1
ATOM 643 N N . SER A 1 76 ? 7.561 2.425 -10.096 1.00 96.50 76 SER A N 1
ATOM 644 C CA . SER A 1 76 ? 8.014 1.717 -11.302 1.00 96.50 76 SER A CA 1
ATOM 645 C C . SER A 1 76 ? 7.204 0.443 -11.581 1.00 96.50 76 SER A C 1
ATOM 647 O O . SER A 1 76 ? 7.743 -0.596 -11.961 1.00 96.50 76 SER A O 1
ATOM 649 N N . GLY A 1 77 ? 5.891 0.508 -11.349 1.00 95.81 77 GLY A N 1
ATOM 650 C CA . GLY A 1 77 ? 4.960 -0.620 -11.385 1.00 95.81 77 GLY A CA 1
ATOM 651 C C . GLY A 1 77 ? 4.919 -1.355 -12.724 1.00 95.81 77 GLY A C 1
ATOM 652 O O . GLY A 1 77 ? 4.666 -2.559 -12.741 1.00 95.81 77 GLY A O 1
ATOM 653 N N . GLU A 1 78 ? 5.257 -0.680 -13.824 1.00 94.88 78 GLU A N 1
ATOM 654 C CA . GLU A 1 78 ? 5.396 -1.303 -15.145 1.00 94.88 78 GLU A CA 1
ATOM 655 C C . GLU A 1 78 ? 6.478 -2.398 -15.160 1.00 94.88 78 GLU A C 1
ATOM 657 O O . GLU A 1 78 ? 6.328 -3.427 -15.825 1.00 94.88 78 GLU A O 1
ATOM 662 N N . LEU A 1 79 ? 7.529 -2.264 -14.336 1.00 96.31 79 LEU A N 1
ATOM 663 C CA . LEU A 1 79 ? 8.586 -3.274 -14.222 1.00 96.31 79 LEU A CA 1
ATOM 664 C C . LEU A 1 79 ? 8.087 -4.599 -13.641 1.00 96.31 79 LEU A C 1
ATOM 666 O O . LEU A 1 79 ? 8.700 -5.634 -13.887 1.00 96.31 79 LEU A O 1
ATOM 670 N N . LEU A 1 80 ? 6.958 -4.606 -12.919 1.00 95.56 80 LEU A N 1
ATOM 671 C CA . LEU A 1 80 ? 6.373 -5.834 -12.365 1.00 95.56 80 LEU A CA 1
ATOM 672 C C . LEU A 1 80 ? 5.981 -6.844 -13.455 1.00 95.56 80 LEU A C 1
ATOM 674 O O . LEU A 1 80 ? 5.836 -8.034 -13.159 1.00 95.56 80 LEU A O 1
ATOM 678 N N . LYS A 1 81 ? 5.787 -6.372 -14.694 1.00 93.25 81 LYS A N 1
ATOM 679 C CA . LYS A 1 81 ? 5.451 -7.182 -15.872 1.00 93.25 81 LYS A CA 1
ATOM 680 C C . LYS A 1 81 ? 6.591 -7.260 -16.892 1.00 93.25 81 LYS A C 1
ATOM 682 O O . LYS A 1 81 ? 6.481 -8.015 -17.853 1.00 93.25 81 LYS A O 1
ATOM 687 N N . ALA A 1 82 ? 7.675 -6.509 -16.700 1.00 92.81 82 ALA A N 1
ATOM 688 C CA . ALA A 1 82 ? 8.767 -6.430 -17.659 1.00 92.81 82 ALA A CA 1
ATOM 689 C C . ALA A 1 82 ? 9.605 -7.729 -17.662 1.00 92.81 82 ALA A C 1
ATOM 691 O O . ALA A 1 82 ? 10.184 -8.082 -16.628 1.00 92.81 82 ALA A O 1
ATOM 692 N N . PRO A 1 83 ? 9.738 -8.434 -18.806 1.00 91.25 83 PRO A N 1
ATOM 693 C CA . PRO A 1 83 ? 10.434 -9.723 -18.869 1.00 91.25 83 PRO A CA 1
ATOM 694 C C . PRO A 1 83 ? 11.889 -9.674 -18.383 1.00 91.25 83 PRO A C 1
ATOM 696 O O . PRO A 1 83 ? 12.333 -10.586 -17.688 1.00 91.25 83 PRO A O 1
ATOM 699 N N . GLY A 1 84 ? 12.606 -8.581 -18.674 1.00 93.62 84 GLY A N 1
ATOM 700 C CA . GLY A 1 84 ? 14.006 -8.386 -18.275 1.00 93.62 84 GLY A CA 1
ATOM 701 C C . GLY A 1 84 ? 14.242 -8.303 -16.761 1.00 93.62 84 GLY A C 1
ATOM 702 O O . GLY A 1 84 ? 15.375 -8.434 -16.318 1.00 93.62 84 GLY A O 1
ATOM 703 N N . PHE A 1 85 ? 13.186 -8.142 -15.956 1.00 95.44 85 PHE A N 1
ATOM 704 C CA . PHE A 1 85 ? 13.279 -8.028 -14.497 1.00 95.44 85 PHE A CA 1
ATOM 705 C C . PHE A 1 85 ? 12.724 -9.251 -13.759 1.00 95.44 85 PHE A C 1
ATOM 707 O O . PHE A 1 85 ? 12.604 -9.229 -12.534 1.00 95.44 85 PHE A O 1
ATOM 714 N N . LYS A 1 86 ? 12.399 -10.343 -14.469 1.00 95.75 86 LYS A N 1
ATOM 715 C CA . LYS A 1 86 ? 11.687 -11.511 -13.917 1.00 95.75 86 LYS A CA 1
ATOM 716 C C . LYS A 1 86 ? 12.287 -12.044 -12.609 1.00 95.75 86 LYS A C 1
ATOM 718 O O . LYS A 1 86 ? 11.530 -12.336 -11.686 1.00 95.75 86 LYS A O 1
ATOM 723 N N . GLN A 1 87 ? 13.614 -12.150 -12.513 1.00 96.00 87 GLN A N 1
ATOM 724 C CA . GLN A 1 87 ? 14.287 -12.647 -11.308 1.00 96.00 87 GLN A CA 1
ATOM 725 C C . GLN A 1 87 ? 14.106 -11.697 -10.116 1.00 96.00 87 GLN A C 1
ATOM 727 O O . GLN A 1 87 ? 13.630 -12.121 -9.066 1.00 96.00 87 GLN A O 1
ATOM 732 N N . ILE A 1 88 ? 14.392 -10.403 -10.293 1.00 96.31 88 ILE A N 1
ATOM 733 C CA . ILE A 1 88 ? 14.239 -9.387 -9.237 1.00 96.31 88 ILE A CA 1
ATOM 734 C C . ILE A 1 88 ? 12.772 -9.282 -8.797 1.00 96.31 88 ILE A C 1
ATOM 736 O O . ILE A 1 88 ? 12.481 -9.210 -7.605 1.00 96.31 88 ILE A O 1
ATOM 740 N N . ILE A 1 89 ? 11.826 -9.340 -9.741 1.00 96.88 89 ILE A N 1
ATOM 741 C CA . ILE A 1 89 ? 10.391 -9.330 -9.431 1.00 96.88 89 ILE A CA 1
ATOM 742 C C . ILE A 1 89 ? 9.960 -10.595 -8.683 1.00 96.88 89 ILE A C 1
ATOM 744 O O . ILE A 1 89 ? 9.104 -10.516 -7.802 1.00 96.88 89 ILE A O 1
ATOM 748 N N . SER A 1 90 ? 10.529 -11.758 -9.010 1.00 97.00 90 SER A N 1
ATOM 749 C CA . SER A 1 90 ? 10.270 -12.998 -8.272 1.00 97.00 90 SER A CA 1
ATOM 750 C C . SER A 1 90 ? 10.687 -12.858 -6.810 1.00 97.00 90 SER A C 1
ATOM 752 O O . SER A 1 90 ? 9.889 -13.148 -5.918 1.00 97.00 90 SER A O 1
ATOM 754 N N . GLU A 1 91 ? 11.883 -12.326 -6.554 1.00 96.69 91 GLU A N 1
ATOM 755 C CA . GLU A 1 91 ? 12.355 -12.082 -5.189 1.00 96.69 91 GLU A CA 1
ATOM 756 C C . GLU A 1 91 ? 11.513 -11.023 -4.469 1.00 96.69 91 GLU A C 1
ATOM 758 O O . GLU A 1 91 ? 11.056 -11.253 -3.349 1.00 96.69 91 GLU A O 1
ATOM 763 N N . TYR A 1 92 ? 11.161 -9.922 -5.139 1.00 97.31 92 TYR A N 1
ATOM 764 C CA . TYR A 1 92 ? 10.241 -8.929 -4.578 1.00 97.31 92 TYR A CA 1
ATOM 765 C C . TYR A 1 92 ? 8.889 -9.546 -4.181 1.00 97.31 92 TYR A C 1
ATOM 767 O O . TYR A 1 92 ? 8.369 -9.275 -3.099 1.00 97.31 92 TYR A O 1
ATOM 775 N N . LYS A 1 93 ? 8.323 -10.440 -5.002 1.00 97.06 93 LYS A N 1
ATOM 776 C CA . LYS A 1 93 ? 7.074 -11.149 -4.672 1.00 97.06 93 LYS A CA 1
ATOM 777 C C . LYS A 1 93 ? 7.216 -12.053 -3.445 1.00 97.06 93 LYS A C 1
A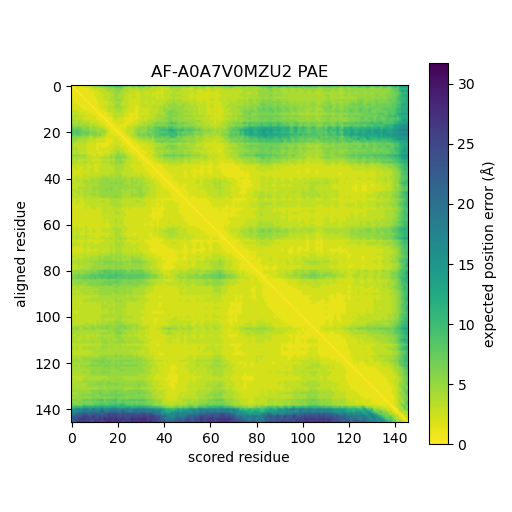TOM 779 O O . LYS A 1 93 ? 6.239 -12.221 -2.716 1.00 97.06 93 LYS A O 1
ATOM 784 N N . ARG A 1 94 ? 8.399 -12.626 -3.185 1.00 98.31 94 ARG A N 1
ATOM 785 C CA . ARG A 1 94 ? 8.663 -13.377 -1.942 1.00 98.31 94 ARG A CA 1
ATOM 786 C C . ARG A 1 94 ? 8.641 -12.452 -0.729 1.00 98.31 94 ARG A C 1
ATOM 788 O O . ARG A 1 94 ? 8.006 -12.796 0.262 1.00 98.31 94 ARG A O 1
ATOM 795 N N . VAL A 1 95 ? 9.224 -11.258 -0.840 1.00 98.31 95 VAL A N 1
ATOM 796 C CA . VAL A 1 95 ? 9.160 -10.233 0.216 1.00 98.31 95 VAL A CA 1
ATOM 797 C C . VAL A 1 95 ? 7.715 -9.794 0.478 1.00 98.31 95 VAL A C 1
ATOM 799 O O . VAL A 1 95 ? 7.301 -9.712 1.631 1.00 98.31 95 VAL A O 1
ATOM 802 N N . VAL A 1 96 ? 6.908 -9.573 -0.567 1.00 98.00 96 VAL A N 1
ATOM 803 C CA . VAL A 1 96 ? 5.479 -9.236 -0.410 1.00 98.00 96 VAL A CA 1
ATOM 804 C C . VAL A 1 96 ? 4.706 -10.364 0.282 1.00 98.00 96 VAL A C 1
ATOM 806 O O . VAL A 1 96 ? 3.851 -10.089 1.122 1.00 98.00 96 VAL A O 1
ATOM 809 N N . ARG A 1 97 ? 5.021 -11.633 -0.013 1.00 98.44 97 ARG A N 1
ATOM 810 C CA . ARG A 1 97 ? 4.420 -12.780 0.686 1.00 98.44 97 ARG A CA 1
ATOM 811 C C . ARG A 1 97 ? 4.798 -12.803 2.170 1.00 98.44 97 ARG A C 1
ATOM 813 O O . ARG A 1 97 ? 3.894 -12.871 2.997 1.00 98.44 97 ARG A O 1
ATOM 820 N N . LYS A 1 98 ? 6.086 -12.633 2.500 1.00 98.50 98 LYS A N 1
ATOM 821 C CA . LYS A 1 98 ? 6.571 -12.496 3.888 1.00 98.50 98 LYS A CA 1
ATOM 822 C C . LYS A 1 98 ? 5.855 -11.352 4.616 1.00 98.50 98 LYS A C 1
ATOM 824 O O . LYS A 1 98 ? 5.417 -11.514 5.748 1.00 98.50 98 LYS A O 1
ATOM 829 N N . ALA A 1 99 ? 5.665 -10.210 3.953 1.00 98.44 99 ALA A N 1
ATOM 830 C CA . ALA A 1 99 ? 4.916 -9.083 4.508 1.00 98.44 99 ALA A CA 1
ATOM 831 C C . ALA A 1 99 ? 3.456 -9.449 4.827 1.00 98.44 99 ALA A C 1
ATOM 833 O O . ALA A 1 99 ? 2.933 -9.055 5.868 1.00 98.44 99 ALA A O 1
ATOM 834 N N . GLY A 1 100 ? 2.805 -10.227 3.958 1.00 98.00 100 GLY A N 1
ATOM 835 C CA . GLY A 1 100 ? 1.471 -10.771 4.210 1.00 98.00 100 GLY A CA 1
ATOM 836 C C . GLY A 1 100 ? 1.426 -11.698 5.428 1.00 98.00 100 GLY A C 1
ATOM 837 O O . GLY A 1 100 ? 0.547 -11.542 6.272 1.00 98.00 100 GLY A O 1
ATOM 838 N N . GLU A 1 101 ? 2.391 -12.611 5.552 1.00 98.38 101 GLU A N 1
ATOM 839 C CA . GLU A 1 101 ? 2.521 -13.533 6.693 1.00 98.38 101 GLU A CA 1
ATOM 840 C C . GLU A 1 101 ? 2.731 -12.777 8.016 1.00 98.38 101 GLU A C 1
ATOM 842 O O . GLU A 1 101 ? 2.050 -13.042 9.012 1.00 98.38 101 GLU A O 1
ATOM 847 N N . GLU A 1 102 ? 3.618 -11.776 8.019 1.00 98.38 102 GLU A N 1
ATOM 848 C CA . GLU A 1 102 ? 3.865 -10.923 9.184 1.00 98.38 102 GLU A CA 1
ATOM 849 C C . GLU A 1 102 ? 2.609 -10.149 9.596 1.00 98.38 102 GLU A C 1
ATOM 851 O O . GLU A 1 102 ? 2.293 -10.069 10.783 1.00 98.38 102 GLU A O 1
ATOM 856 N N . LEU A 1 103 ? 1.861 -9.605 8.634 1.00 97.69 103 LEU A N 1
ATOM 857 C CA . LEU A 1 103 ? 0.633 -8.865 8.918 1.00 97.69 103 LEU A CA 1
ATOM 858 C C . LEU A 1 103 ? -0.489 -9.768 9.421 1.00 97.69 103 LEU A C 1
ATOM 860 O O . LEU A 1 103 ? -1.196 -9.368 10.344 1.00 97.69 103 LEU A O 1
ATOM 864 N N . ALA A 1 104 ? -0.634 -10.969 8.864 1.00 96.94 104 ALA A N 1
ATOM 865 C CA . ALA A 1 104 ? -1.624 -11.941 9.318 1.00 96.94 104 ALA A CA 1
ATOM 866 C C . ALA A 1 104 ? -1.359 -12.398 10.762 1.00 96.94 104 ALA A C 1
ATOM 868 O O . ALA A 1 104 ? -2.299 -12.575 11.532 1.00 96.94 104 ALA A O 1
ATOM 869 N N . THR A 1 105 ? -0.085 -12.539 11.135 1.00 97.38 105 THR A N 1
ATOM 870 C CA . THR A 1 105 ? 0.317 -13.069 12.447 1.00 97.38 105 THR A CA 1
ATOM 871 C C . THR A 1 105 ? 0.427 -11.974 13.507 1.00 97.38 105 THR A C 1
ATOM 873 O O . THR A 1 105 ? -0.050 -12.125 14.628 1.00 97.38 105 THR A O 1
ATOM 876 N N . ASN A 1 106 ? 1.045 -10.845 13.154 1.00 96.44 106 ASN A N 1
ATOM 877 C CA . ASN A 1 106 ? 1.509 -9.840 14.114 1.00 96.44 106 ASN A CA 1
ATOM 878 C C . ASN A 1 106 ? 0.815 -8.482 13.960 1.00 96.44 106 ASN A C 1
ATOM 880 O O . ASN A 1 106 ? 1.055 -7.580 14.764 1.00 96.44 106 ASN A O 1
ATOM 884 N N . LEU A 1 107 ? 0.002 -8.292 12.910 1.00 96.06 107 LEU A N 1
ATOM 885 C CA . LEU A 1 107 ? -0.624 -7.011 12.550 1.00 96.06 107 LEU A CA 1
ATOM 886 C C . LEU A 1 107 ? 0.382 -5.851 12.402 1.00 96.06 107 LEU A C 1
ATOM 888 O O . LEU A 1 107 ? -0.002 -4.687 12.531 1.00 96.06 107 LEU A O 1
ATOM 892 N N . LYS A 1 108 ? 1.660 -6.159 12.141 1.00 96.75 108 LYS A N 1
ATOM 893 C CA . LYS A 1 108 ? 2.734 -5.191 11.884 1.00 96.75 108 LYS A CA 1
ATOM 894 C C . LYS A 1 108 ? 3.767 -5.783 10.929 1.00 96.75 108 LYS A C 1
ATOM 896 O O . LYS A 1 108 ? 3.953 -6.996 10.907 1.00 96.75 108 LYS A O 1
ATOM 901 N N . LEU A 1 109 ? 4.492 -4.908 10.238 1.00 97.94 109 LEU A N 1
ATOM 902 C CA . LEU A 1 109 ? 5.689 -5.277 9.482 1.00 97.94 109 LEU A CA 1
ATOM 903 C C . LEU A 1 109 ? 6.953 -5.109 10.330 1.00 97.94 109 LEU A C 1
ATOM 905 O O . LEU A 1 109 ? 7.079 -4.161 11.113 1.00 97.94 109 LEU A O 1
ATOM 909 N N . SER A 1 110 ? 7.909 -6.013 10.150 1.00 97.75 110 SER A N 1
ATOM 910 C CA . SER A 1 110 ? 9.267 -5.879 10.660 1.00 97.75 110 SER A CA 1
ATOM 911 C C . SER A 1 110 ? 10.019 -4.775 9.908 1.00 97.75 110 SER A C 1
ATOM 913 O O . SER A 1 110 ? 9.726 -4.449 8.753 1.00 97.75 110 SER A O 1
ATOM 915 N N . ARG A 1 111 ? 11.019 -4.175 10.568 1.00 97.44 111 ARG A N 1
ATOM 916 C CA . ARG A 1 111 ? 11.875 -3.156 9.939 1.00 97.44 111 ARG A CA 1
ATOM 917 C C . ARG A 1 111 ? 12.609 -3.725 8.725 1.00 97.44 111 ARG A C 1
ATOM 919 O O . ARG A 1 111 ? 12.734 -3.031 7.724 1.00 97.44 111 ARG A O 1
ATOM 926 N N . GLU A 1 112 ? 13.066 -4.968 8.821 1.00 98.06 112 GLU A N 1
ATOM 927 C CA . GLU A 1 112 ? 13.733 -5.688 7.737 1.00 98.06 112 GLU A CA 1
ATOM 928 C C . GLU A 1 112 ? 12.811 -5.816 6.518 1.00 98.06 112 GLU A C 1
ATOM 930 O O . GLU A 1 112 ? 13.141 -5.306 5.452 1.00 98.06 112 GLU A O 1
ATOM 935 N N . THR A 1 113 ? 11.607 -6.372 6.690 1.00 98.31 113 THR A N 1
ATOM 936 C CA . THR A 1 113 ? 10.630 -6.517 5.600 1.00 98.31 113 THR A CA 1
ATOM 937 C C . THR A 1 113 ? 10.254 -5.165 4.990 1.00 98.31 113 THR A C 1
ATOM 939 O O . THR A 1 113 ? 10.157 -5.045 3.770 1.00 98.31 113 THR A O 1
ATOM 942 N N . LEU A 1 114 ? 10.117 -4.109 5.800 1.00 97.06 114 LEU A N 1
ATOM 943 C CA . LEU A 1 114 ? 9.858 -2.758 5.293 1.00 97.06 114 LEU A CA 1
ATOM 944 C C . LEU A 1 114 ? 11.006 -2.221 4.421 1.00 97.06 114 LEU A C 1
ATOM 946 O O . LEU A 1 114 ? 10.744 -1.564 3.411 1.00 97.06 114 LEU A O 1
ATOM 950 N N . LEU A 1 115 ? 12.261 -2.464 4.807 1.00 97.31 115 LEU A N 1
ATOM 951 C CA . LEU A 1 115 ? 13.430 -2.049 4.028 1.00 97.31 115 LEU A CA 1
ATOM 952 C C . LEU A 1 115 ? 13.518 -2.829 2.714 1.00 97.31 115 LEU A C 1
ATOM 954 O O . LEU A 1 115 ? 13.705 -2.213 1.667 1.00 97.31 115 LEU A O 1
ATOM 958 N N . GLU A 1 116 ? 13.297 -4.145 2.750 1.00 97.94 116 GLU A N 1
ATOM 959 C CA . GLU A 1 116 ? 13.269 -4.994 1.554 1.00 97.94 116 GLU A CA 1
ATOM 960 C C . GLU A 1 116 ? 12.174 -4.564 0.568 1.00 97.94 116 GLU A C 1
ATOM 962 O O . GLU A 1 116 ? 12.438 -4.413 -0.624 1.00 97.94 116 GLU A O 1
ATOM 967 N N . LEU A 1 117 ? 10.961 -4.273 1.055 1.00 97.31 117 LEU A N 1
ATOM 968 C CA . LEU A 1 117 ? 9.864 -3.775 0.217 1.00 97.31 117 LEU A CA 1
ATOM 969 C C . LEU A 1 117 ? 10.209 -2.450 -0.478 1.00 97.31 117 LEU A C 1
ATOM 971 O O . LEU A 1 117 ? 9.736 -2.198 -1.586 1.00 97.31 117 LEU A O 1
ATOM 975 N N . LYS A 1 118 ? 11.021 -1.603 0.165 1.00 95.75 118 LYS A N 1
ATOM 976 C CA . LYS A 1 118 ? 11.416 -0.285 -0.348 1.00 95.75 118 LYS A CA 1
ATOM 977 C C . LYS A 1 118 ? 12.641 -0.314 -1.253 1.00 95.75 118 LYS A C 1
ATOM 979 O O . LYS A 1 118 ? 12.911 0.705 -1.890 1.00 95.75 118 LYS A O 1
ATOM 984 N N . LYS A 1 119 ? 13.355 -1.439 -1.364 1.00 95.31 119 LYS A N 1
ATOM 985 C CA . LYS A 1 119 ? 14.502 -1.533 -2.275 1.00 95.31 119 LYS A CA 1
ATOM 986 C C . LYS A 1 119 ? 14.073 -1.155 -3.702 1.00 95.31 119 LYS A C 1
ATOM 988 O O . LYS A 1 119 ? 13.021 -1.624 -4.162 1.00 95.31 119 LYS A O 1
ATOM 993 N N . PRO A 1 120 ? 14.816 -0.263 -4.379 1.00 94.25 120 PRO A N 1
ATOM 994 C CA . PRO A 1 120 ? 14.550 0.061 -5.772 1.00 94.25 120 PRO A CA 1
ATOM 995 C C . PRO A 1 120 ? 14.870 -1.154 -6.652 1.00 94.25 120 PRO A C 1
ATOM 997 O O . PRO A 1 120 ? 15.831 -1.874 -6.393 1.00 94.25 120 PRO A O 1
ATOM 1000 N N . ILE A 1 121 ? 14.062 -1.383 -7.690 1.00 95.62 121 ILE A N 1
ATOM 1001 C CA . ILE A 1 121 ? 14.359 -2.401 -8.714 1.00 95.62 121 ILE A CA 1
ATOM 1002 C C . ILE A 1 121 ? 15.511 -1.908 -9.602 1.00 95.62 121 ILE A C 1
ATOM 1004 O O . ILE A 1 121 ? 16.429 -2.660 -9.907 1.00 95.62 121 ILE A O 1
ATOM 1008 N N . ILE A 1 122 ? 15.449 -0.630 -9.980 1.00 96.56 122 ILE A N 1
ATOM 1009 C CA . ILE A 1 122 ? 16.454 0.150 -10.713 1.00 96.56 122 ILE A CA 1
ATOM 1010 C C . ILE A 1 122 ? 16.391 1.601 -10.229 1.00 96.56 122 ILE A C 1
ATOM 1012 O O . ILE A 1 122 ? 15.439 1.965 -9.533 1.00 96.56 122 ILE A O 1
ATOM 1016 N N . SER A 1 123 ? 17.374 2.427 -10.596 1.00 97.00 123 SER A N 1
ATOM 1017 C CA . SER A 1 123 ? 17.326 3.859 -10.285 1.00 97.00 123 SER A CA 1
ATOM 1018 C C . SER A 1 123 ? 16.232 4.589 -11.070 1.00 97.00 123 SER A C 1
ATOM 1020 O O . SER A 1 123 ? 15.813 4.144 -12.144 1.00 97.00 123 SER A O 1
ATOM 1022 N N . ASP A 1 124 ? 15.808 5.742 -10.555 1.00 97.38 124 ASP A N 1
ATOM 1023 C CA . ASP A 1 124 ? 14.800 6.590 -11.197 1.00 97.38 124 ASP A CA 1
ATOM 1024 C C . ASP A 1 124 ? 15.247 7.000 -12.612 1.00 97.38 124 ASP A C 1
ATOM 1026 O O . ASP A 1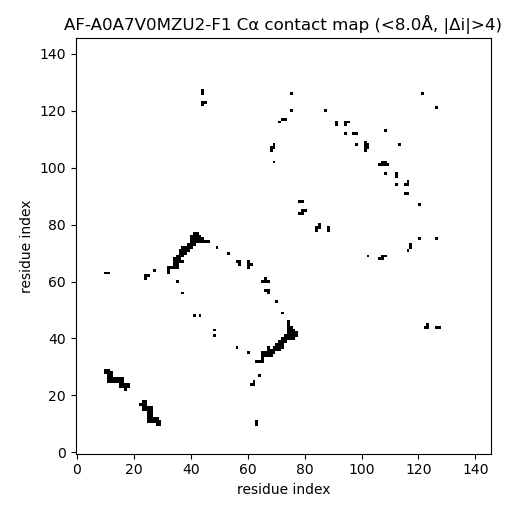 124 ? 14.498 6.825 -13.573 1.00 97.38 124 ASP A O 1
ATOM 1030 N N . ASP A 1 125 ? 16.511 7.407 -12.778 1.00 98.06 125 ASP A N 1
ATOM 1031 C CA . ASP A 1 125 ? 17.076 7.763 -14.086 1.00 98.06 125 ASP A CA 1
ATOM 1032 C C . ASP A 1 125 ? 17.087 6.586 -15.069 1.00 98.06 125 ASP A C 1
ATOM 1034 O O . ASP A 1 125 ? 16.830 6.756 -16.262 1.00 98.06 125 ASP A O 1
ATOM 1038 N N . GLN A 1 126 ? 17.402 5.376 -14.590 1.00 97.38 126 GLN A N 1
ATOM 1039 C CA . GLN A 1 126 ? 17.345 4.173 -15.423 1.00 97.38 126 GLN A CA 1
ATOM 1040 C C . GLN A 1 126 ? 15.910 3.894 -15.869 1.00 97.38 126 GLN A C 1
ATOM 1042 O O . GLN A 1 126 ? 15.689 3.594 -17.041 1.00 97.38 126 GLN A O 1
ATOM 1047 N N . TYR A 1 127 ? 14.939 4.025 -14.962 1.00 97.62 127 TYR A N 1
ATOM 1048 C CA . TYR A 1 127 ? 13.530 3.831 -15.286 1.00 97.62 127 TYR A CA 1
ATOM 1049 C C . TYR A 1 127 ? 13.049 4.826 -16.343 1.00 97.62 127 TYR A C 1
ATOM 1051 O O . TYR A 1 127 ? 12.453 4.408 -17.333 1.00 97.62 127 TYR A O 1
ATOM 1059 N N . ILE A 1 128 ? 13.362 6.116 -16.181 1.00 98.00 128 ILE A N 1
ATOM 1060 C CA . ILE A 1 128 ? 12.974 7.171 -17.128 1.00 98.00 128 ILE A CA 1
ATOM 1061 C C . ILE A 1 128 ? 13.561 6.895 -18.515 1.00 98.00 128 ILE A C 1
ATOM 1063 O O . ILE A 1 128 ? 12.834 6.931 -19.507 1.00 98.00 128 ILE A O 1
ATOM 1067 N N . ARG A 1 129 ? 14.854 6.547 -18.598 1.00 98.12 129 ARG A N 1
ATOM 1068 C CA . ARG A 1 129 ? 15.489 6.210 -19.882 1.00 98.12 129 ARG A CA 1
ATOM 1069 C C . ARG A 1 129 ? 14.826 5.014 -20.563 1.00 98.12 129 ARG A C 1
ATOM 1071 O O . ARG A 1 129 ? 14.542 5.082 -21.754 1.00 98.12 129 ARG A O 1
ATOM 1078 N N . LEU A 1 130 ? 14.568 3.934 -19.822 1.00 96.25 130 LEU A N 1
ATOM 1079 C CA . LEU A 1 130 ? 13.922 2.737 -20.370 1.00 96.25 130 LEU A CA 1
ATOM 1080 C C . LEU A 1 130 ? 12.479 3.013 -20.810 1.00 96.25 130 LEU A C 1
ATOM 1082 O O . LEU A 1 130 ? 12.054 2.513 -21.851 1.00 96.25 130 LEU A O 1
ATOM 1086 N N . ALA A 1 131 ? 11.741 3.813 -20.039 1.00 96.06 131 ALA A N 1
ATOM 1087 C CA . ALA A 1 131 ? 10.378 4.207 -20.369 1.00 96.06 131 ALA A CA 1
ATOM 1088 C C . ALA A 1 131 ? 10.335 5.033 -21.663 1.00 96.06 131 ALA A C 1
ATOM 1090 O O . ALA A 1 131 ? 9.560 4.698 -22.558 1.00 96.06 131 ALA A O 1
ATOM 1091 N N . ASN A 1 132 ? 11.198 6.046 -21.796 1.00 97.19 132 ASN A N 1
ATOM 1092 C CA . ASN A 1 132 ? 11.282 6.875 -23.002 1.00 97.19 132 ASN A CA 1
ATOM 1093 C C . ASN A 1 132 ? 11.684 6.045 -24.225 1.00 97.19 132 ASN A C 1
ATOM 1095 O O . ASN A 1 132 ? 10.980 6.070 -25.225 1.00 97.19 132 ASN A O 1
ATOM 1099 N N . HIS A 1 133 ? 12.719 5.208 -24.107 1.00 95.88 133 HIS A N 1
ATOM 1100 C CA . HIS A 1 133 ? 13.127 4.316 -25.195 1.00 95.88 133 HIS A CA 1
ATOM 1101 C C . HIS A 1 133 ? 11.993 3.376 -25.643 1.00 95.88 133 HIS A C 1
ATOM 1103 O O . HIS A 1 133 ? 11.826 3.101 -26.832 1.00 95.88 133 HIS A O 1
ATOM 1109 N N . ASN A 1 134 ? 11.186 2.866 -24.705 1.00 93.69 134 ASN A N 1
ATOM 1110 C CA . ASN A 1 134 ? 10.024 2.057 -25.061 1.00 93.69 134 ASN A CA 1
ATOM 1111 C C . ASN A 1 134 ? 8.961 2.872 -25.814 1.00 93.69 134 ASN A C 1
ATOM 1113 O O . ASN A 1 134 ? 8.409 2.363 -26.786 1.00 93.69 134 ASN A O 1
ATOM 1117 N N . TRP A 1 135 ? 8.684 4.107 -25.390 1.00 95.31 135 TRP A N 1
ATOM 1118 C CA . TRP A 1 135 ? 7.765 4.999 -26.101 1.00 95.31 135 TRP A CA 1
ATOM 1119 C C . TRP A 1 135 ? 8.261 5.345 -27.502 1.00 95.31 135 TRP A C 1
ATOM 1121 O O . TRP A 1 135 ? 7.487 5.208 -28.444 1.00 95.31 135 TRP A O 1
ATOM 1131 N N . ASP A 1 136 ? 9.538 5.693 -27.661 1.00 96.69 136 ASP A N 1
ATOM 1132 C CA . ASP A 1 136 ? 10.137 5.992 -28.967 1.00 96.69 136 ASP A CA 1
ATOM 1133 C C . ASP A 1 136 ? 9.955 4.814 -29.934 1.00 96.69 136 ASP A C 1
ATOM 1135 O O . ASP A 1 136 ? 9.484 4.986 -31.059 1.00 96.69 136 ASP A O 1
ATOM 1139 N N . ARG A 1 137 ? 10.227 3.587 -29.468 1.00 94.69 137 ARG A N 1
ATOM 1140 C CA . ARG A 1 137 ? 9.997 2.362 -30.246 1.00 94.69 137 ARG A CA 1
ATOM 1141 C C . ARG A 1 137 ? 8.527 2.178 -30.631 1.00 94.69 137 ARG A C 1
ATOM 1143 O O . ARG A 1 137 ? 8.237 1.828 -31.769 1.00 94.69 137 ARG A O 1
ATOM 1150 N N . LEU A 1 138 ? 7.602 2.369 -29.689 1.00 93.81 138 LEU A N 1
ATOM 1151 C CA . LEU A 1 138 ? 6.169 2.203 -29.948 1.00 93.81 138 LEU A CA 1
ATOM 1152 C C . LEU A 1 138 ? 5.656 3.230 -30.965 1.00 93.81 138 LEU A C 1
ATOM 1154 O O . LEU A 1 138 ? 4.891 2.871 -31.853 1.00 93.81 138 LEU A O 1
ATOM 1158 N N . LEU A 1 139 ? 6.105 4.482 -30.870 1.00 94.69 139 LEU A N 1
ATOM 1159 C CA . LEU A 1 139 ? 5.701 5.559 -31.775 1.00 94.69 139 LEU A CA 1
ATOM 1160 C C . LEU A 1 139 ? 6.272 5.396 -33.189 1.00 94.69 139 LEU A C 1
ATOM 1162 O O . LEU A 1 139 ? 5.621 5.798 -34.150 1.00 94.69 139 LEU A O 1
ATOM 1166 N N . LEU A 1 140 ? 7.461 4.803 -33.333 1.00 92.56 140 LEU A N 1
ATOM 1167 C CA . LEU A 1 140 ? 8.017 4.467 -34.648 1.00 92.56 140 LEU A CA 1
ATOM 1168 C C . LEU A 1 140 ? 7.173 3.417 -35.374 1.00 92.56 140 LEU A C 1
ATOM 1170 O O . LEU A 1 140 ? 6.938 3.565 -36.568 1.00 92.56 140 LEU A O 1
ATOM 1174 N N .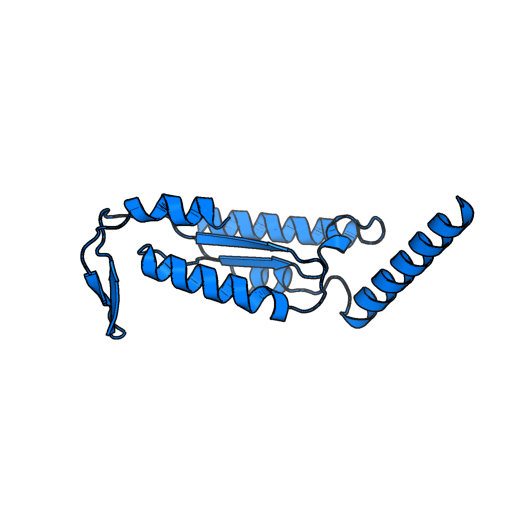 ASN A 1 141 ? 6.682 2.406 -34.655 1.00 81.62 141 ASN A N 1
ATOM 1175 C CA . ASN A 1 141 ? 5.857 1.355 -35.248 1.00 81.62 141 ASN A CA 1
ATOM 1176 C C . ASN A 1 141 ? 4.496 1.888 -35.721 1.00 81.62 141 ASN A C 1
ATOM 1178 O O . ASN A 1 141 ? 4.033 1.494 -36.779 1.00 81.62 141 ASN A O 1
ATOM 1182 N N . VAL A 1 142 ? 3.893 2.838 -34.994 1.00 79.94 142 VAL A N 1
ATOM 1183 C CA . VAL A 1 142 ? 2.617 3.461 -35.402 1.00 79.94 142 VAL A CA 1
ATOM 1184 C C . VAL A 1 142 ? 2.738 4.194 -36.742 1.00 79.94 142 VAL A C 1
ATOM 1186 O O . VAL A 1 142 ? 1.817 4.152 -37.542 1.00 79.94 142 VAL A O 1
ATOM 1189 N N . LYS A 1 143 ? 3.882 4.833 -37.014 1.00 67.56 143 LYS A N 1
ATOM 1190 C CA . LYS A 1 143 ? 4.119 5.569 -38.269 1.00 67.56 143 LYS A CA 1
ATOM 1191 C C . LYS A 1 143 ? 4.427 4.680 -39.476 1.00 67.56 143 LYS A C 1
ATOM 1193 O O . LYS A 1 143 ? 4.528 5.201 -40.577 1.00 67.56 143 LYS A O 1
ATOM 1198 N N . GLN A 1 144 ? 4.682 3.389 -39.269 1.00 62.25 144 GLN A N 1
ATOM 1199 C CA . GLN A 1 144 ? 4.941 2.440 -40.359 1.00 62.25 144 GLN A CA 1
ATOM 1200 C C . GLN A 1 144 ? 3.660 1.766 -40.865 1.00 62.25 144 GLN A C 1
ATOM 1202 O O . GLN A 1 144 ? 3.681 1.190 -41.949 1.00 62.25 144 GLN A O 1
ATOM 1207 N N . ASP A 1 145 ? 2.575 1.854 -40.092 1.00 56.66 145 ASP A N 1
ATOM 1208 C CA . ASP A 1 145 ? 1.263 1.288 -40.415 1.00 56.66 145 ASP A CA 1
ATOM 1209 C C . ASP A 1 145 ? 0.290 2.332 -41.025 1.00 56.66 145 ASP A C 1
ATOM 1211 O O . ASP A 1 145 ? -0.859 1.994 -41.319 1.00 56.66 145 ASP A O 1
ATOM 1215 N N . GLU A 1 146 ? 0.740 3.583 -41.213 1.00 50.53 146 GLU A N 1
ATOM 1216 C CA . GLU A 1 146 ? 0.069 4.658 -41.979 1.00 50.53 146 GLU A CA 1
ATOM 1217 C C . GLU A 1 146 ? 0.668 4.789 -43.387 1.00 50.53 146 GLU A C 1
ATOM 1219 O O . GLU A 1 146 ? -0.123 4.966 -44.344 1.00 50.53 146 GLU A O 1
#